Protein AF-X1AXB1-F1 (afdb_monomer_lite)

Foldseek 3Di:
DFECAAPVDHPVVVVVVQVVCVVVVHDDDDDYHYPDYHDDDPVVVVVVVVVVVVVVCVVPPDDPD

Secondary structure (DSSP, 8-state):
-EETT-SSS-HHHHHHHHHHHHHTT------EETT--SS--SHHHHHHHHHHHHHHHHHHT----

Radius of gyration: 13.53 Å; chains: 1; bounding box: 35×28×28 Å

InterPro domains:
  IPR001375 Peptidase S9, prolyl oligopeptidase, catalytic domain [PF00326] (1-61)
  IPR029058 Alpha/Beta hydrolase fold [G3DSA:3.40.50.1820] (1-64)
  IPR029058 Alpha/Beta hydrolase fold [SSF53474] (2-61)

Structure (mmCIF, N/CA/C/O backbone):
data_AF-X1AXB1-F1
#
_entry.id   AF-X1AXB1-F1
#
loop_
_atom_site.group_PDB
_atom_site.id
_atom_site.type_symbol
_atom_site.label_atom_id
_atom_site.label_alt_id
_atom_site.label_comp_id
_atom_site.label_asym_id
_atom_site.label_entity_id
_atom_site.label_seq_id
_atom_site.pdbx_PDB_ins_code
_atom_site.Cartn_x
_atom_site.Cartn_y
_atom_site.Cartn_z
_atom_site.occupancy
_atom_site.B_iso_or_equiv
_atom_site.auth_seq_id
_atom_site.auth_comp_id
_atom_site.auth_asym_id
_atom_site.auth_atom_id
_atom_site.pdbx_PDB_model_num
ATOM 1 N N . MET A 1 1 ? 0.724 -0.348 1.297 1.00 92.25 1 MET A N 1
ATOM 2 C CA . MET A 1 1 ? 0.877 -0.150 -0.162 1.00 92.25 1 MET A CA 1
ATOM 3 C C . MET A 1 1 ? 2.332 -0.398 -0.520 1.00 92.25 1 MET A C 1
ATOM 5 O O . MET A 1 1 ? 3.176 0.000 0.273 1.00 92.25 1 MET A O 1
ATOM 9 N N . CYS A 1 2 ? 2.625 -1.063 -1.637 1.00 95.62 2 CYS A N 1
ATOM 10 C CA . CYS A 1 2 ? 3.984 -1.489 -2.002 1.00 95.62 2 CYS A CA 1
ATOM 11 C C . CYS A 1 2 ? 4.194 -1.409 -3.527 1.00 95.62 2 CYS A C 1
ATOM 13 O O . CYS A 1 2 ? 3.227 -1.524 -4.284 1.00 95.62 2 CYS A O 1
ATOM 15 N N . GLY A 1 3 ? 5.431 -1.193 -3.976 1.00 97.00 3 GLY A N 1
ATOM 16 C CA . GLY A 1 3 ? 5.811 -1.366 -5.378 1.00 97.00 3 GLY A CA 1
ATOM 17 C C . GLY A 1 3 ? 6.118 -2.833 -5.673 1.00 97.00 3 GLY A C 1
ATOM 18 O O . GLY A 1 3 ? 6.794 -3.494 -4.889 1.00 97.00 3 GLY A O 1
ATOM 19 N N . GLU A 1 4 ? 5.634 -3.352 -6.802 1.00 97.62 4 GLU A N 1
ATOM 20 C CA . GLU A 1 4 ? 5.831 -4.756 -7.204 1.00 97.62 4 GLU A CA 1
ATOM 21 C C . GLU A 1 4 ? 7.314 -5.167 -7.278 1.00 97.62 4 GLU A C 1
ATOM 23 O O . GLU A 1 4 ? 7.662 -6.317 -7.020 1.00 97.62 4 GLU A O 1
ATOM 28 N N . LYS A 1 5 ? 8.193 -4.222 -7.621 1.00 96.94 5 LYS A N 1
ATOM 29 C CA . LYS A 1 5 ? 9.622 -4.436 -7.874 1.00 96.94 5 LYS A CA 1
ATOM 30 C C . LYS A 1 5 ? 10.510 -3.778 -6.813 1.00 96.94 5 LYS A C 1
ATOM 32 O O . LYS A 1 5 ? 11.652 -3.405 -7.087 1.00 96.94 5 LYS A O 1
ATOM 37 N N . ASP A 1 6 ? 9.998 -3.586 -5.598 1.00 97.06 6 ASP A N 1
ATOM 38 C CA . ASP A 1 6 ? 10.811 -3.086 -4.489 1.00 97.06 6 ASP A CA 1
ATOM 39 C C . ASP A 1 6 ? 11.811 -4.157 -4.015 1.00 97.06 6 ASP A C 1
ATOM 41 O O . ASP A 1 6 ? 11.454 -5.116 -3.336 1.00 97.06 6 ASP A O 1
ATOM 45 N N . PHE A 1 7 ? 13.083 -3.988 -4.380 1.00 94.31 7 PHE A N 1
ATOM 46 C CA . PHE A 1 7 ? 14.179 -4.852 -3.928 1.00 94.31 7 PHE A CA 1
ATOM 47 C C . PHE A 1 7 ? 14.796 -4.409 -2.593 1.00 94.31 7 PHE A C 1
ATOM 49 O O . PHE A 1 7 ? 15.550 -5.177 -1.999 1.00 94.31 7 PHE A O 1
ATOM 56 N N . ASN A 1 8 ? 14.487 -3.200 -2.110 1.00 95.88 8 ASN A N 1
ATOM 57 C CA . ASN A 1 8 ? 14.948 -2.725 -0.805 1.00 95.88 8 ASN A CA 1
ATOM 58 C C . ASN A 1 8 ? 14.083 -3.332 0.303 1.00 95.88 8 ASN A C 1
ATOM 60 O O . ASN A 1 8 ? 14.597 -3.802 1.317 1.00 95.88 8 ASN A O 1
ATOM 64 N N . VAL A 1 9 ? 12.763 -3.325 0.090 1.00 95.94 9 VAL A N 1
ATOM 65 C CA . VAL A 1 9 ? 11.762 -3.907 0.988 1.00 95.94 9 VAL A CA 1
ATOM 66 C C . VAL A 1 9 ? 10.842 -4.825 0.173 1.00 95.94 9 VAL A C 1
ATOM 68 O O . VAL A 1 9 ? 9.817 -4.371 -0.334 1.00 95.94 9 VAL A O 1
ATOM 71 N N . PRO A 1 10 ? 11.191 -6.119 0.039 1.00 95.75 10 PRO A N 1
ATOM 72 C CA . PRO A 1 10 ? 10.472 -7.051 -0.827 1.00 95.75 10 PRO A CA 1
ATOM 73 C C . PRO A 1 10 ? 8.967 -7.152 -0.553 1.00 95.75 10 PRO A C 1
ATOM 75 O O . PRO A 1 10 ? 8.535 -7.260 0.600 1.00 95.75 10 PRO A O 1
ATOM 78 N N . LEU A 1 11 ? 8.183 -7.207 -1.637 1.00 96.38 11 LEU A N 1
ATOM 79 C CA . LEU A 1 11 ? 6.714 -7.292 -1.636 1.00 96.38 11 LEU A CA 1
ATOM 80 C C . LEU A 1 11 ? 6.167 -8.390 -0.708 1.00 96.38 11 LEU A C 1
ATOM 82 O O . LEU A 1 11 ? 5.179 -8.161 -0.007 1.00 96.38 11 LEU A O 1
ATOM 86 N N . ILE A 1 12 ? 6.844 -9.540 -0.647 1.00 97.56 12 ILE A N 1
ATOM 87 C CA . ILE A 1 12 ? 6.430 -10.701 0.154 1.00 97.56 12 ILE A CA 1
ATOM 88 C C . ILE A 1 12 ? 6.180 -10.361 1.629 1.00 97.56 12 ILE A C 1
ATOM 90 O O . ILE A 1 12 ? 5.269 -10.910 2.243 1.00 97.56 12 ILE A O 1
ATOM 94 N N . ASN A 1 13 ? 6.918 -9.400 2.194 1.00 96.88 13 ASN A N 1
ATOM 95 C CA . ASN A 1 13 ? 6.720 -8.964 3.578 1.00 96.88 13 ASN A CA 1
ATOM 96 C C . ASN A 1 13 ? 5.324 -8.345 3.773 1.00 96.88 13 ASN A C 1
ATOM 98 O O . ASN A 1 13 ? 4.646 -8.602 4.769 1.00 96.88 13 ASN A O 1
ATOM 102 N N . SER A 1 14 ? 4.872 -7.548 2.797 1.00 97.88 14 SER A N 1
ATOM 103 C CA . SER A 1 14 ? 3.532 -6.951 2.809 1.00 97.88 14 SER A CA 1
ATOM 104 C C . SER A 1 14 ? 2.445 -8.001 2.576 1.00 97.88 14 SER A C 1
ATOM 106 O O . SER A 1 14 ? 1.396 -7.941 3.216 1.00 97.88 14 SER A O 1
ATOM 108 N N . GLU A 1 15 ? 2.690 -8.973 1.694 1.00 98.31 15 GLU A N 1
ATOM 109 C CA . GLU A 1 15 ? 1.755 -10.072 1.419 1.00 98.31 15 GLU A CA 1
ATOM 110 C C . GLU A 1 15 ? 1.545 -10.959 2.651 1.00 98.31 15 GLU A C 1
ATOM 112 O O . GLU A 1 15 ? 0.405 -11.252 3.008 1.00 98.31 15 GLU A O 1
ATOM 117 N N . GLN A 1 16 ? 2.622 -11.323 3.353 1.00 98.44 16 GLN A N 1
ATOM 118 C CA . GLN A 1 1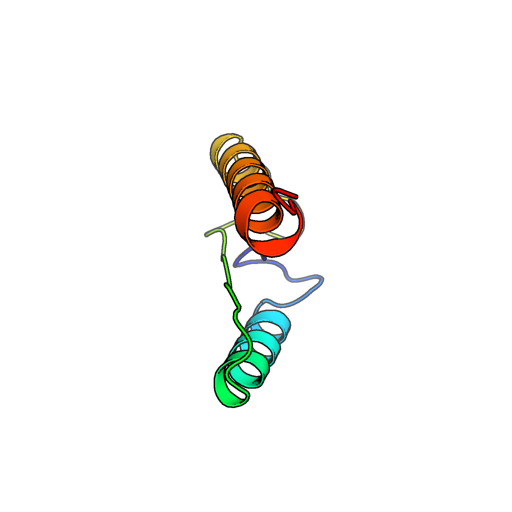6 ? 2.552 -12.107 4.589 1.00 98.44 16 GLN A CA 1
ATOM 119 C C . GLN A 1 16 ? 1.759 -11.381 5.683 1.00 98.44 16 GLN A C 1
ATOM 121 O O . GLN A 1 16 ? 0.866 -11.975 6.290 1.00 98.44 16 GLN A O 1
ATOM 126 N N . MET A 1 17 ? 2.023 -10.086 5.900 1.00 98.25 17 MET A N 1
ATOM 127 C CA . MET A 1 17 ? 1.268 -9.283 6.869 1.00 98.25 17 MET A CA 1
ATOM 128 C C . MET A 1 17 ? -0.211 -9.161 6.474 1.00 98.25 17 MET A C 1
ATOM 130 O O . MET A 1 17 ? -1.092 -9.294 7.322 1.00 98.25 17 MET A O 1
ATOM 134 N N . TYR A 1 18 ? -0.506 -8.953 5.187 1.00 98.50 18 TYR A N 1
ATOM 135 C CA . TYR A 1 18 ? -1.883 -8.905 4.697 1.00 98.50 18 TYR A CA 1
ATOM 136 C C . TYR A 1 18 ? -2.627 -10.215 4.980 1.00 98.50 18 TYR A C 1
ATOM 138 O O . TYR A 1 18 ? -3.734 -10.176 5.517 1.00 98.50 18 TYR A O 1
ATOM 146 N N . GLN A 1 19 ? -2.014 -11.367 4.693 1.00 98.62 19 GLN A N 1
ATOM 147 C CA . GLN A 1 19 ? -2.617 -12.670 4.986 1.00 98.62 19 GLN A CA 1
ATOM 148 C C . GLN A 1 19 ? -2.829 -12.887 6.492 1.00 98.62 19 GLN A C 1
ATOM 150 O O . GLN A 1 19 ? -3.891 -13.365 6.890 1.00 98.62 19 GLN A O 1
ATOM 155 N N . ALA A 1 20 ? -1.876 -12.480 7.337 1.00 98.62 20 ALA A N 1
ATOM 156 C CA . ALA A 1 20 ? -2.012 -12.563 8.793 1.00 98.62 20 ALA A CA 1
ATOM 157 C C . ALA A 1 20 ? -3.160 -11.687 9.333 1.00 98.62 20 ALA A C 1
ATOM 159 O O . ALA A 1 20 ? -3.945 -12.130 10.164 1.00 98.62 20 ALA A O 1
ATOM 160 N N . LEU A 1 21 ? -3.317 -10.456 8.837 1.00 98.62 21 LEU A N 1
ATOM 161 C CA . LEU A 1 21 ? -4.436 -9.588 9.228 1.00 98.62 21 LEU A CA 1
ATOM 162 C C . LEU A 1 21 ? -5.783 -10.150 8.754 1.00 98.62 21 LEU A C 1
ATOM 164 O O . LEU A 1 21 ? -6.768 -10.122 9.494 1.00 98.62 21 LEU A O 1
ATOM 168 N N . ARG A 1 22 ? -5.821 -10.696 7.532 1.00 98.31 22 ARG A N 1
ATOM 169 C CA . ARG A 1 22 ? -7.016 -11.332 6.966 1.00 98.31 22 ARG A CA 1
ATOM 170 C C . ARG A 1 22 ? -7.452 -12.553 7.772 1.00 98.31 22 ARG A C 1
ATOM 172 O O . ARG A 1 22 ? -8.649 -12.694 8.006 1.00 98.31 22 ARG A O 1
ATOM 179 N N . SER A 1 23 ? -6.524 -13.398 8.224 1.00 98.50 23 SER A N 1
ATOM 180 C CA . SER A 1 23 ? -6.860 -14.583 9.029 1.00 98.50 23 SER A CA 1
ATOM 181 C C . SER A 1 23 ? -7.442 -14.230 10.403 1.00 98.50 23 SER A C 1
ATOM 183 O O . SER A 1 23 ? -8.221 -15.002 10.956 1.00 98.50 23 SER A O 1
ATOM 185 N N . LEU A 1 24 ? -7.128 -13.039 10.921 1.00 98.62 24 LEU A N 1
ATOM 186 C CA . LEU A 1 24 ? -7.661 -12.497 12.173 1.00 98.62 24 LEU A CA 1
ATOM 187 C C . LEU A 1 24 ? -8.942 -11.662 11.991 1.00 98.62 24 LEU A C 1
ATOM 189 O O . LEU A 1 24 ? -9.405 -11.047 12.948 1.00 98.62 24 LEU A O 1
ATOM 193 N N . ASN A 1 25 ? -9.522 -11.622 10.785 1.00 98.00 25 ASN A N 1
ATOM 194 C CA . ASN A 1 25 ? -10.680 -10.785 10.439 1.00 98.00 25 ASN A CA 1
ATOM 195 C C . ASN A 1 25 ? -10.474 -9.280 10.700 1.00 98.00 25 ASN A C 1
ATOM 197 O O . ASN A 1 25 ? -11.440 -8.539 10.882 1.00 98.00 25 ASN A O 1
ATOM 201 N N . VAL A 1 26 ? -9.228 -8.803 10.687 1.00 98.25 26 VAL A N 1
ATOM 202 C CA . VAL A 1 26 ? -8.942 -7.370 10.789 1.00 98.25 26 VAL A CA 1
ATOM 203 C C . VAL A 1 26 ? -9.229 -6.719 9.431 1.00 98.25 26 VAL A C 1
ATOM 205 O O . VAL A 1 26 ? -8.693 -7.182 8.416 1.00 98.25 26 VAL A O 1
ATOM 208 N N . PRO A 1 27 ? -10.045 -5.648 9.357 1.00 97.25 27 PRO A N 1
ATOM 209 C CA . PRO A 1 27 ? -10.252 -4.917 8.112 1.00 97.25 27 PRO A CA 1
ATOM 210 C C . PRO A 1 27 ? -8.919 -4.407 7.555 1.00 97.25 27 PRO A C 1
ATOM 212 O O . PRO A 1 27 ? -8.205 -3.646 8.203 1.00 97.25 27 PRO A O 1
ATOM 215 N N . THR A 1 28 ? -8.563 -4.842 6.348 1.00 97.44 28 THR A N 1
ATOM 216 C CA . THR A 1 28 ? -7.258 -4.551 5.744 1.00 97.44 28 THR A CA 1
ATOM 217 C C . THR A 1 28 ? -7.345 -4.506 4.221 1.00 97.44 28 THR A C 1
ATOM 219 O O . THR A 1 28 ? -8.193 -5.168 3.613 1.00 97.44 28 THR A O 1
ATOM 222 N N . GLN A 1 29 ? -6.456 -3.732 3.600 1.00 97.25 29 GLN A N 1
ATOM 223 C CA . GLN A 1 29 ? -6.291 -3.623 2.153 1.00 97.25 29 GLN A CA 1
ATOM 224 C C . GLN A 1 29 ? -4.802 -3.665 1.792 1.00 97.25 29 GLN A C 1
ATOM 226 O O . GLN A 1 29 ? -3.988 -2.952 2.379 1.00 97.25 29 GLN A O 1
ATOM 231 N N . LEU A 1 30 ? -4.457 -4.472 0.785 1.00 97.94 30 LEU A N 1
ATOM 232 C CA . LEU A 1 30 ? -3.137 -4.484 0.161 1.00 97.94 30 LEU A CA 1
ATOM 233 C C . LEU A 1 30 ? -3.256 -3.921 -1.256 1.00 97.94 30 LEU A C 1
ATOM 235 O O . LEU A 1 30 ? -4.028 -4.423 -2.066 1.00 97.94 30 LEU A O 1
ATOM 239 N N . VAL A 1 31 ? -2.481 -2.875 -1.537 1.00 98.00 31 VAL A N 1
ATOM 240 C CA . VAL A 1 31 ? -2.385 -2.237 -2.856 1.00 98.00 31 VAL A CA 1
ATOM 241 C C . VAL A 1 31 ? -0.957 -2.404 -3.352 1.00 98.00 31 VAL A C 1
ATOM 243 O O . VAL A 1 31 ? -0.014 -2.024 -2.644 1.00 98.00 31 VAL A O 1
ATOM 246 N N . ILE A 1 32 ? -0.825 -2.977 -4.546 1.00 98.12 32 ILE A N 1
ATOM 247 C CA . ILE A 1 32 ? 0.440 -3.260 -5.222 1.00 98.12 32 ILE A CA 1
ATOM 248 C C . ILE A 1 32 ? 0.479 -2.410 -6.490 1.00 98.12 32 ILE A C 1
ATOM 250 O O . ILE A 1 32 ? -0.438 -2.491 -7.305 1.00 98.12 32 ILE A O 1
ATOM 254 N N . TYR A 1 33 ? 1.522 -1.598 -6.652 1.00 98.31 33 TYR A N 1
ATOM 255 C CA . TYR A 1 33 ? 1.716 -0.765 -7.840 1.00 98.31 33 TYR A CA 1
ATOM 256 C C . TYR A 1 33 ? 2.628 -1.483 -8.850 1.00 98.31 3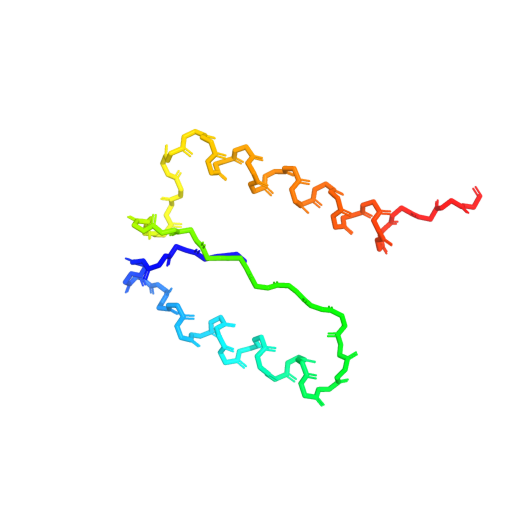3 TYR A C 1
ATOM 258 O O . TYR A 1 33 ? 3.821 -1.646 -8.569 1.00 98.31 33 TYR A O 1
ATOM 266 N N . PRO A 1 34 ? 2.105 -1.917 -10.016 1.00 97.69 34 PRO A N 1
ATOM 267 C CA . PRO A 1 34 ? 2.871 -2.706 -10.979 1.00 97.69 34 PRO A CA 1
ATOM 268 C C . PRO A 1 34 ? 4.055 -1.933 -11.552 1.00 97.69 34 PRO A C 1
ATOM 270 O O . PRO A 1 34 ? 3.915 -0.770 -11.943 1.00 97.69 34 PRO A O 1
ATOM 273 N N . GLY A 1 35 ? 5.208 -2.594 -11.639 1.00 97.25 35 GLY A N 1
ATOM 274 C CA . GLY A 1 35 ? 6.435 -2.021 -12.193 1.00 97.25 35 GLY A CA 1
ATOM 275 C C . GLY A 1 35 ? 7.124 -0.937 -11.352 1.00 97.25 35 GLY A C 1
ATOM 276 O O . GLY A 1 35 ? 8.196 -0.490 -11.754 1.00 97.25 35 GLY A O 1
ATOM 277 N N . GLU A 1 36 ? 6.556 -0.524 -10.217 1.00 97.81 36 GLU A N 1
ATOM 278 C CA . GLU A 1 36 ? 7.178 0.440 -9.302 1.00 97.81 36 GLU A CA 1
ATOM 279 C C . GLU A 1 36 ? 8.124 -0.257 -8.317 1.00 97.81 36 GLU A C 1
ATOM 281 O O . GLU A 1 36 ? 7.898 -1.401 -7.924 1.00 97.81 36 GLU A O 1
ATOM 286 N N . ASN A 1 37 ? 9.165 0.461 -7.889 1.00 97.00 37 ASN A N 1
ATOM 287 C CA . ASN A 1 37 ? 10.113 0.002 -6.868 1.00 97.00 37 ASN A CA 1
ATOM 288 C C . ASN A 1 37 ? 9.743 0.633 -5.507 1.00 97.00 37 ASN A C 1
ATOM 290 O O . ASN A 1 37 ? 8.570 0.840 -5.209 1.00 97.00 37 ASN A O 1
ATOM 294 N N . HIS A 1 38 ? 10.740 1.003 -4.697 1.00 96.56 38 HIS A N 1
ATOM 295 C CA . HIS A 1 38 ? 10.530 1.617 -3.383 1.00 96.56 38 HIS A CA 1
ATOM 296 C C . HIS A 1 38 ? 9.756 2.948 -3.418 1.00 96.56 38 HIS A C 1
ATOM 298 O O . HIS A 1 38 ? 8.901 3.214 -2.574 1.00 96.56 38 HIS A O 1
ATOM 304 N N . THR A 1 39 ? 10.032 3.787 -4.419 1.00 95.94 39 THR A N 1
ATOM 305 C CA . THR A 1 39 ? 9.370 5.085 -4.599 1.00 95.94 39 THR A CA 1
ATOM 306 C C . THR A 1 39 ? 8.465 5.039 -5.819 1.00 95.94 39 THR A C 1
ATOM 308 O O . THR A 1 39 ? 8.932 4.673 -6.897 1.00 95.94 39 THR A O 1
ATOM 311 N N . LEU A 1 40 ? 7.215 5.490 -5.664 1.00 97.50 40 LEU A N 1
ATOM 312 C CA . LEU A 1 40 ? 6.285 5.673 -6.779 1.00 97.50 40 LEU A CA 1
ATOM 313 C C . LEU A 1 40 ? 6.737 6.828 -7.672 1.00 97.50 40 LEU A C 1
A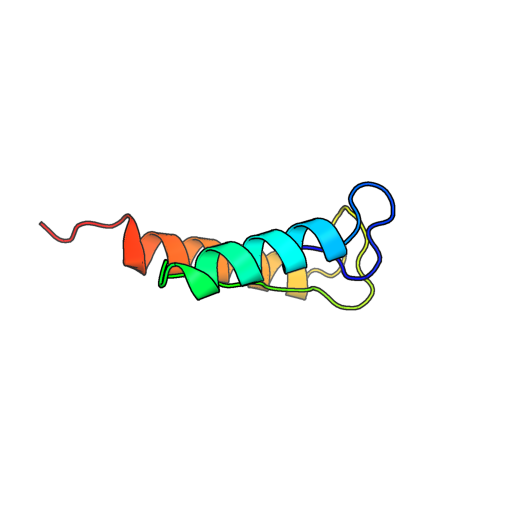TOM 315 O O . LEU A 1 40 ? 6.945 7.940 -7.180 1.00 97.50 40 LEU A O 1
ATOM 319 N N . LYS A 1 41 ? 6.850 6.579 -8.977 1.00 96.94 41 LYS A N 1
ATOM 320 C CA . LYS A 1 41 ? 7.229 7.596 -9.967 1.00 96.94 41 LYS A CA 1
ATOM 321 C C . LYS A 1 41 ? 6.086 7.983 -10.891 1.00 96.94 41 LYS A C 1
ATOM 323 O O . LYS A 1 41 ? 6.028 9.135 -11.315 1.00 96.94 41 LYS A O 1
ATOM 328 N N . LYS A 1 42 ? 5.183 7.056 -11.220 1.00 98.00 42 LYS A N 1
ATOM 329 C CA . LYS A 1 42 ? 4.052 7.348 -12.104 1.00 98.00 42 LYS A CA 1
ATOM 330 C C . LYS A 1 42 ? 3.073 8.314 -11.411 1.00 98.00 42 LYS A C 1
ATOM 332 O O . LYS A 1 42 ? 2.498 7.937 -10.388 1.00 98.00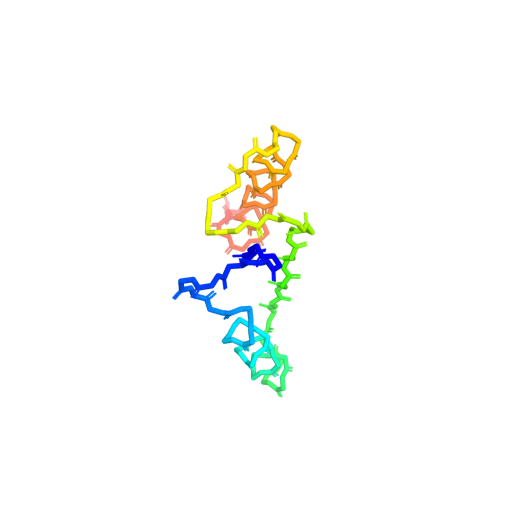 42 LYS A O 1
ATOM 337 N N . PRO A 1 43 ? 2.805 9.513 -11.969 1.00 98.25 43 PRO A N 1
ATOM 338 C CA . PRO A 1 43 ? 1.930 10.500 -11.328 1.00 98.25 43 PRO A CA 1
ATOM 339 C C . PRO A 1 43 ? 0.543 9.959 -10.970 1.00 98.25 43 PRO A C 1
ATOM 341 O O . PRO A 1 43 ? 0.050 10.214 -9.877 1.00 98.25 43 PRO A O 1
ATOM 344 N N . SER A 1 44 ? -0.045 9.125 -11.834 1.00 98.44 44 SER A N 1
ATOM 345 C CA . SER A 1 44 ? -1.351 8.512 -11.566 1.00 98.44 44 SER A CA 1
ATOM 346 C C . SER A 1 44 ? -1.340 7.569 -10.356 1.00 98.44 44 SER A C 1
ATOM 348 O O . SER A 1 44 ? -2.341 7.466 -9.664 1.00 98.44 44 SER A O 1
ATOM 350 N N . TYR A 1 45 ? -0.229 6.875 -10.080 1.00 98.44 45 TYR A N 1
ATOM 351 C CA . TYR A 1 45 ? -0.108 6.015 -8.894 1.00 98.44 45 TYR A CA 1
ATOM 352 C C . TYR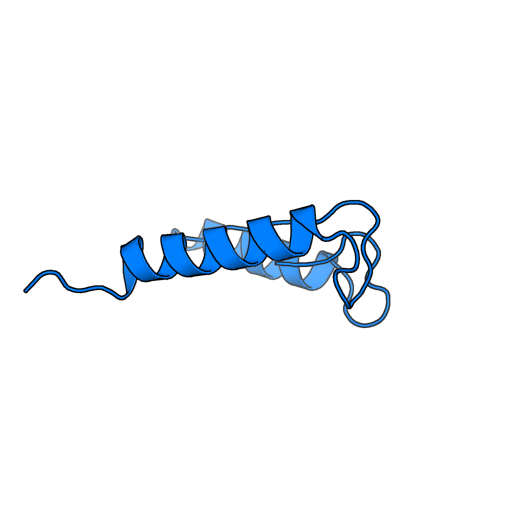 A 1 45 ? 0.132 6.827 -7.624 1.00 98.44 45 TYR A C 1
ATOM 354 O O . TYR A 1 45 ? -0.325 6.448 -6.550 1.00 98.44 45 TYR A O 1
ATOM 362 N N . ILE A 1 46 ? 0.829 7.959 -7.740 1.00 98.44 46 ILE A N 1
ATOM 363 C CA . ILE A 1 46 ? 0.975 8.901 -6.628 1.00 98.44 46 ILE A CA 1
ATOM 364 C C . ILE A 1 46 ? -0.399 9.464 -6.247 1.00 98.44 46 ILE A C 1
ATOM 366 O O . ILE A 1 46 ? -0.713 9.503 -5.060 1.00 98.44 46 ILE A O 1
ATOM 370 N N . GLN A 1 47 ? -1.213 9.847 -7.235 1.00 98.62 47 GLN A N 1
ATOM 371 C CA . GLN A 1 47 ? -2.585 10.305 -7.020 1.00 98.62 47 GLN A CA 1
ATOM 372 C C . GLN A 1 47 ? -3.461 9.213 -6.387 1.00 98.62 47 GLN A C 1
ATOM 374 O O . GLN A 1 47 ? -3.993 9.442 -5.306 1.00 98.62 47 GLN A O 1
ATOM 379 N N . ASP A 1 48 ? -3.528 8.016 -6.984 1.00 98.50 48 ASP A N 1
ATOM 380 C CA . ASP A 1 48 ? -4.314 6.886 -6.451 1.00 98.50 48 ASP A CA 1
ATOM 381 C C . ASP A 1 48 ? -3.917 6.547 -5.002 1.00 98.50 48 ASP A C 1
ATOM 383 O O . ASP A 1 48 ? -4.780 6.362 -4.144 1.00 98.50 48 ASP A O 1
ATOM 387 N N . ARG A 1 49 ? -2.616 6.569 -4.673 1.00 98.00 49 ARG A N 1
ATOM 388 C CA . ARG A 1 49 ? -2.147 6.395 -3.289 1.00 98.00 49 ARG A CA 1
ATOM 389 C C . ARG A 1 49 ? -2.758 7.418 -2.339 1.00 98.00 49 ARG A C 1
ATOM 391 O O . ARG A 1 49 ? -3.162 7.044 -1.239 1.00 98.00 49 ARG A O 1
ATOM 398 N N . LEU A 1 50 ? -2.740 8.694 -2.716 1.00 98.12 50 LEU A N 1
ATOM 399 C CA . LEU A 1 50 ? -3.236 9.778 -1.869 1.00 98.12 50 LEU A CA 1
ATOM 400 C C . LEU A 1 50 ? -4.753 9.681 -1.690 1.00 98.12 50 LEU A C 1
ATOM 402 O O . LEU A 1 50 ? -5.224 9.763 -0.559 1.00 98.12 50 LEU A O 1
ATOM 406 N N . GLU A 1 51 ? -5.491 9.426 -2.770 1.00 98.31 51 GLU A N 1
ATOM 407 C CA . GLU A 1 51 ? -6.946 9.231 -2.744 1.00 98.31 51 GLU A CA 1
ATOM 408 C C . GLU A 1 51 ? -7.327 8.073 -1.811 1.00 98.31 51 GLU A C 1
ATOM 410 O O . GLU A 1 51 ? -8.108 8.260 -0.882 1.00 98.31 51 GLU A O 1
ATOM 415 N N . ARG A 1 52 ? -6.675 6.910 -1.942 1.00 97.69 52 ARG A N 1
ATOM 416 C CA . ARG A 1 52 ? -6.913 5.756 -1.056 1.00 97.69 52 ARG A CA 1
ATOM 417 C C . ARG A 1 52 ? -6.576 6.022 0.406 1.00 97.69 52 ARG A C 1
ATOM 419 O O . ARG A 1 52 ? -7.228 5.471 1.289 1.00 97.69 52 ARG A O 1
ATOM 426 N N . MET A 1 53 ? -5.528 6.802 0.682 1.00 96.25 53 MET A N 1
ATOM 427 C CA . MET A 1 53 ? -5.191 7.176 2.058 1.00 96.25 53 MET A CA 1
ATOM 428 C C . MET A 1 53 ? -6.294 8.038 2.675 1.00 96.25 53 MET A C 1
ATOM 430 O O . MET A 1 53 ? -6.692 7.769 3.806 1.00 96.25 53 MET A O 1
ATOM 434 N N . ILE A 1 54 ? -6.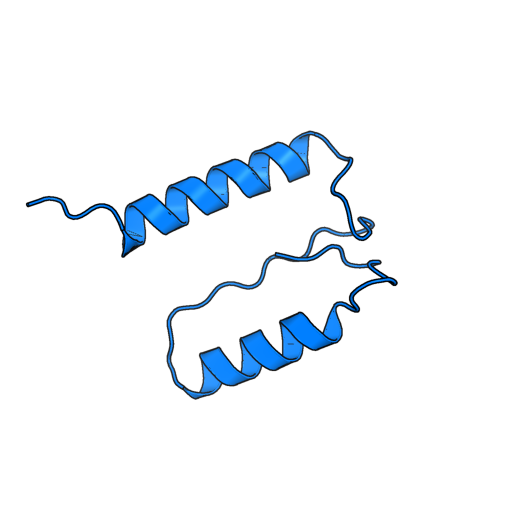804 9.021 1.927 1.00 96.50 54 ILE A N 1
ATOM 435 C CA . ILE A 1 54 ? -7.916 9.876 2.360 1.00 96.50 54 ILE A CA 1
ATOM 436 C C . ILE A 1 54 ? -9.166 9.023 2.593 1.00 96.50 54 ILE A C 1
ATOM 438 O O . ILE A 1 54 ? -9.689 9.027 3.700 1.00 96.50 54 ILE A O 1
ATOM 442 N N . GLU A 1 55 ? -9.567 8.195 1.625 1.00 95.88 55 GLU A N 1
ATOM 443 C CA . GLU A 1 55 ? -10.731 7.303 1.754 1.00 95.88 55 GLU A CA 1
ATOM 444 C C . GLU A 1 55 ? -10.632 6.355 2.962 1.00 95.88 55 GLU A C 1
ATOM 446 O O . GLU A 1 55 ? -11.632 6.046 3.616 1.00 95.88 55 GLU A O 1
ATOM 451 N N . TRP A 1 56 ? -9.426 5.863 3.271 1.00 95.88 56 TRP A N 1
ATOM 452 C CA . TRP A 1 56 ? -9.203 5.014 4.440 1.00 95.88 56 TRP A CA 1
ATOM 453 C C . TRP A 1 56 ? -9.390 5.792 5.746 1.00 95.88 56 TRP A C 1
ATOM 455 O O . TRP A 1 56 ? -10.022 5.289 6.678 1.00 95.88 56 TRP A O 1
ATOM 465 N N . TYR A 1 57 ? -8.872 7.020 5.823 1.00 94.81 57 TYR A N 1
ATOM 466 C CA . TYR A 1 57 ? -9.083 7.889 6.980 1.00 94.81 57 TYR A CA 1
ATOM 467 C C . TYR A 1 57 ? -10.544 8.309 7.124 1.00 94.81 57 TYR A C 1
ATOM 469 O O . TYR A 1 57 ? -11.070 8.244 8.234 1.00 94.81 57 TYR A O 1
ATOM 477 N N . ASP A 1 58 ? -11.228 8.631 6.031 1.00 94.31 58 ASP A N 1
ATOM 478 C CA . ASP A 1 58 ? -12.656 8.948 6.048 1.00 94.31 58 ASP A CA 1
ATOM 479 C C . ASP A 1 58 ? -13.479 7.789 6.620 1.00 94.31 58 ASP A C 1
ATOM 481 O O . ASP A 1 58 ? -14.425 7.999 7.374 1.00 94.31 58 ASP A O 1
ATOM 485 N N . ARG A 1 59 ? -13.092 6.544 6.314 1.00 93.06 59 ARG A N 1
ATOM 486 C CA . ARG A 1 59 ? -13.796 5.351 6.797 1.00 93.06 59 ARG A CA 1
ATOM 487 C C . ARG A 1 59 ? -13.567 5.045 8.277 1.00 93.06 59 ARG A C 1
ATOM 489 O O . ARG A 1 59 ? -14.477 4.526 8.919 1.00 93.06 59 ARG A O 1
ATOM 496 N N . TYR A 1 60 ? -12.357 5.262 8.793 1.00 92.75 60 TYR A N 1
ATOM 497 C CA . TYR A 1 60 ? -11.959 4.726 10.105 1.00 92.75 60 TYR A CA 1
ATOM 498 C C . TYR A 1 60 ? -11.502 5.768 11.130 1.00 92.75 60 TYR A C 1
ATOM 500 O O . TYR A 1 60 ? -11.440 5.442 12.313 1.00 92.75 60 TYR A O 1
ATOM 508 N N . LEU A 1 61 ? -11.147 6.982 10.706 1.00 90.19 61 LEU A N 1
ATOM 509 C CA . LEU A 1 61 ? -10.593 8.026 11.574 1.00 90.19 61 LEU A CA 1
ATOM 510 C C . LEU A 1 61 ? -11.544 9.212 11.748 1.00 90.19 61 LEU A C 1
ATOM 512 O O . LEU A 1 61 ? -11.594 9.788 12.836 1.00 90.19 61 LEU A O 1
ATOM 516 N N . LEU A 1 62 ? -12.306 9.576 10.715 1.00 80.50 62 LEU A N 1
ATOM 517 C CA . LEU A 1 62 ? -13.314 10.622 10.841 1.00 80.50 62 LEU A CA 1
ATOM 518 C C . LEU A 1 62 ? -14.529 10.083 11.609 1.00 80.50 62 LEU A C 1
ATOM 520 O O . LEU A 1 62 ? -15.411 9.427 11.060 1.00 80.50 62 LEU A O 1
ATOM 524 N N . LYS A 1 63 ? -14.569 10.366 12.914 1.00 61.22 63 LYS A N 1
ATOM 525 C CA . LYS A 1 63 ? -15.808 10.327 13.692 1.00 61.22 63 LYS A CA 1
ATOM 526 C C . LYS A 1 63 ? -16.709 11.464 13.217 1.00 61.22 63 LYS A C 1
ATOM 528 O O . LYS A 1 63 ? -16.382 12.628 13.430 1.00 61.22 63 LYS A O 1
ATOM 533 N N . ASN A 1 64 ? -17.847 11.119 12.627 1.00 58.97 64 ASN A N 1
ATOM 534 C CA . ASN A 1 64 ? -19.003 12.009 12.634 1.00 58.97 64 ASN A CA 1
ATOM 535 C C . ASN A 1 64 ? -19.671 11.857 14.007 1.00 58.97 64 ASN A C 1
ATOM 537 O O . ASN A 1 64 ? -20.576 11.035 14.153 1.00 58.97 64 ASN A O 1
ATOM 541 N N . ASP A 1 65 ? -19.148 12.569 15.007 1.00 58.03 65 ASP A N 1
ATOM 542 C CA . ASP A 1 65 ? -19.915 12.917 16.209 1.00 58.03 65 ASP A CA 1
ATOM 543 C C . ASP A 1 65 ? -20.665 14.234 15.929 1.00 58.03 65 ASP A C 1
ATOM 545 O O . ASP A 1 65 ? -20.021 15.176 15.404 1.00 58.03 65 ASP A O 1
#

pLDDT: mean 95.05, std 8.28, range [58.03, 98.62]

Sequence (65 aa):
MCGEKDFNVPLINSEQMYQALRSLNVPTQLVIYPGENHTLKKPSYIQDRLERMIEWYDRYLLKND

Organism: NCBI:txid412755